Protein AF-A0A6G7GK51-F1 (afdb_monomer_lite)

Organism: Kuenenia stuttgartiensis (NCBI:txid174633)

Foldseek 3Di:
DDPPQDKDKDDDVQLRFIAIDSDPVVRVVVSVVVLVVLQVVCVVCVVPDDPNSVSSNVVSVVVDDDDDPD

Radius of gyration: 15.17 Å; chains: 1; bounding box: 30×19×55 Å

pLDDT: mean 88.95, std 13.37, range [42.12, 97.81]

Sequence (70 aa):
MKWKKDIFIASLDDIEAFAYADTEFEAINRLCEEIINIYEDLQADRDNLGKFPKKWLTFLEEVIVKSEEK

Secondary structure (DSSP, 8-state):
-------EEEEEGGGTEEEEESSHHHHHHHHHHHHHHHHHHHHHTGGG--HHHHHHHHHHHHH-------

Structure (mmCIF, N/CA/C/O backbone):
data_AF-A0A6G7GK51-F1
#
_entry.id   AF-A0A6G7GK51-F1
#
loop_
_atom_site.group_PDB
_atom_site.id
_atom_site.type_symbol
_at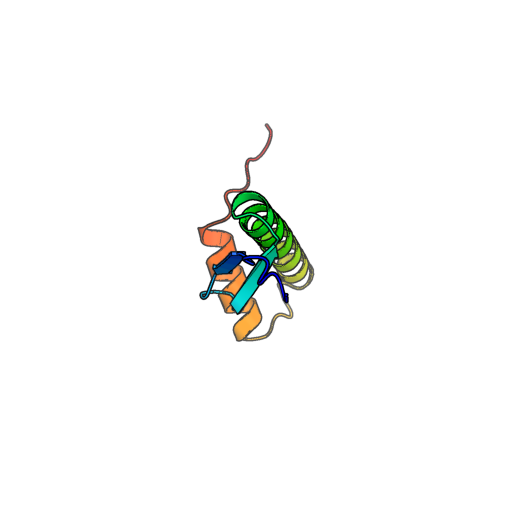om_site.label_atom_id
_atom_site.label_alt_id
_atom_site.label_comp_id
_atom_site.label_asym_id
_atom_site.label_entity_id
_atom_site.label_seq_id
_atom_site.pdbx_PDB_ins_code
_atom_site.Cartn_x
_atom_site.Cartn_y
_atom_site.Cartn_z
_atom_site.occupancy
_atom_site.B_iso_or_equiv
_atom_site.auth_seq_id
_atom_site.auth_comp_id
_atom_site.auth_asym_id
_atom_site.auth_atom_id
_atom_site.pdbx_PDB_model_num
ATOM 1 N N . MET A 1 1 ? 8.137 -2.394 -36.905 1.00 43.84 1 MET A N 1
ATOM 2 C CA . MET A 1 1 ? 8.312 -3.354 -35.793 1.00 43.84 1 MET A CA 1
ATOM 3 C C . MET A 1 1 ? 7.773 -2.711 -34.524 1.00 43.84 1 MET A C 1
ATOM 5 O O . MET A 1 1 ? 8.233 -1.628 -34.189 1.00 43.84 1 MET A O 1
ATOM 9 N N . LYS A 1 2 ? 6.762 -3.300 -33.868 1.00 49.72 2 LYS A N 1
ATOM 10 C CA . LYS A 1 2 ? 6.345 -2.867 -32.523 1.00 49.72 2 LYS A CA 1
ATOM 11 C C . LYS A 1 2 ? 7.361 -3.436 -31.535 1.00 49.72 2 LYS A C 1
ATOM 13 O O . LYS A 1 2 ? 7.376 -4.645 -31.331 1.00 49.72 2 LYS A O 1
ATOM 18 N N . TRP A 1 3 ? 8.209 -2.590 -30.965 1.00 54.31 3 TRP A N 1
ATOM 19 C CA . TRP A 1 3 ? 8.987 -2.958 -29.787 1.00 54.31 3 TRP A CA 1
ATOM 20 C C . TRP A 1 3 ? 7.982 -3.107 -28.643 1.00 54.31 3 TRP A C 1
ATOM 22 O O . TRP A 1 3 ? 7.379 -2.119 -28.225 1.00 54.31 3 TRP A O 1
ATOM 32 N N . LYS A 1 4 ? 7.711 -4.341 -28.204 1.00 60.88 4 LYS A N 1
ATOM 33 C CA . LYS A 1 4 ? 7.093 -4.553 -26.893 1.00 60.88 4 LYS A CA 1
ATOM 34 C C . LYS A 1 4 ? 8.141 -4.075 -25.899 1.00 60.88 4 LYS A C 1
ATOM 36 O O . LYS 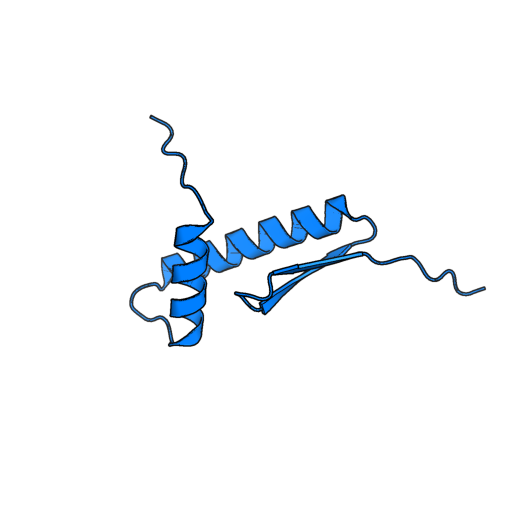A 1 4 ? 9.152 -4.739 -25.719 1.00 60.88 4 LYS A O 1
ATOM 41 N N . LYS A 1 5 ? 7.959 -2.865 -25.384 1.00 70.88 5 LYS A N 1
ATOM 42 C CA . LYS A 1 5 ? 8.724 -2.406 -24.235 1.00 70.88 5 LYS A CA 1
ATOM 43 C C . LYS A 1 5 ? 8.245 -3.265 -23.070 1.00 70.88 5 LYS A C 1
ATOM 45 O O . LYS A 1 5 ? 7.034 -3.331 -22.846 1.00 70.88 5 LYS A O 1
ATOM 50 N N . ASP A 1 6 ? 9.153 -3.993 -22.438 1.00 83.06 6 ASP A N 1
ATOM 51 C CA . ASP A 1 6 ? 8.813 -4.756 -21.245 1.00 83.06 6 ASP A CA 1
ATOM 52 C C . ASP A 1 6 ? 8.416 -3.748 -20.159 1.00 83.06 6 ASP A C 1
ATOM 54 O O . ASP A 1 6 ? 9.144 -2.794 -19.892 1.00 83.06 6 ASP A O 1
ATOM 58 N N . ILE A 1 7 ? 7.203 -3.902 -19.628 1.00 91.38 7 ILE A N 1
ATOM 59 C CA . ILE A 1 7 ? 6.669 -3.084 -18.539 1.00 91.38 7 ILE A CA 1
ATOM 60 C C . ILE A 1 7 ? 6.653 -3.976 -17.309 1.00 91.38 7 ILE A C 1
ATOM 62 O O . ILE A 1 7 ? 6.106 -5.080 -17.346 1.00 91.38 7 ILE A O 1
ATOM 66 N N . PHE A 1 8 ? 7.2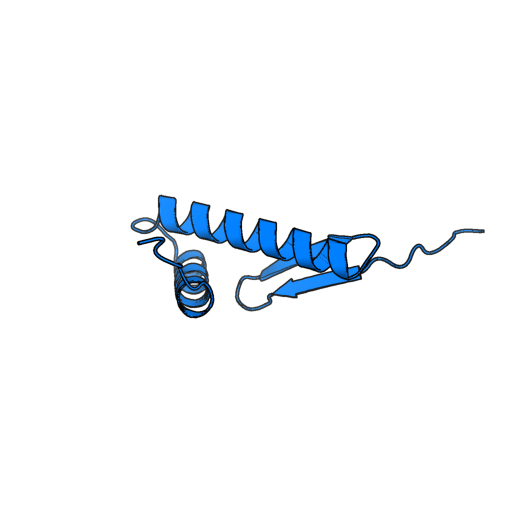32 -3.479 -16.229 1.00 95.62 8 PHE A N 1
ATOM 67 C CA . PHE A 1 8 ? 7.229 -4.139 -14.937 1.00 95.62 8 PHE A CA 1
ATOM 68 C C . PHE A 1 8 ? 6.041 -3.649 -14.125 1.00 95.62 8 PHE A C 1
ATOM 70 O O . PHE A 1 8 ? 5.727 -2.459 -14.139 1.00 95.62 8 PHE A O 1
ATOM 77 N N . ILE A 1 9 ? 5.381 -4.577 -13.436 1.00 95.38 9 ILE A N 1
ATOM 78 C CA . ILE A 1 9 ? 4.244 -4.30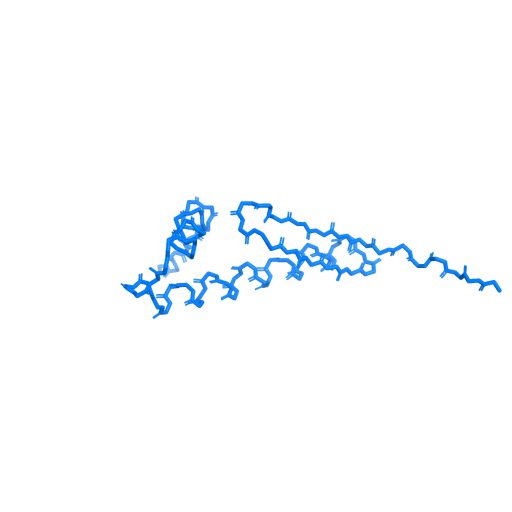8 -12.558 1.00 95.38 9 ILE A CA 1
ATOM 79 C C . ILE A 1 9 ? 4.631 -4.793 -11.165 1.00 95.38 9 ILE A C 1
ATOM 81 O O . ILE A 1 9 ? 4.971 -5.963 -10.996 1.00 95.38 9 ILE A O 1
ATOM 85 N N . ALA A 1 10 ? 4.578 -3.896 -10.188 1.00 96.75 10 ALA A N 1
ATOM 86 C CA . ALA A 1 10 ? 4.681 -4.218 -8.774 1.00 96.75 10 ALA A CA 1
ATOM 87 C C . ALA A 1 10 ? 3.281 -4.109 -8.161 1.00 96.75 10 ALA A C 1
ATOM 89 O O . ALA A 1 10 ? 2.573 -3.137 -8.430 1.00 96.75 10 ALA A O 1
ATOM 90 N N . SER A 1 11 ? 2.874 -5.088 -7.355 1.00 96.56 11 SER A N 1
ATOM 91 C CA . SER A 1 11 ? 1.576 -5.087 -6.677 1.00 96.56 11 SER A CA 1
ATOM 92 C C . SER A 1 11 ? 1.703 -5.474 -5.209 1.00 96.56 11 SER A C 1
ATOM 94 O O . SER A 1 11 ? 2.623 -6.190 -4.812 1.00 96.56 11 SER A O 1
ATOM 96 N N . LEU A 1 12 ? 0.756 -4.981 -4.416 1.00 95.50 12 LEU A N 1
ATOM 97 C CA . LEU A 1 12 ? 0.527 -5.361 -3.033 1.00 95.50 12 LEU A CA 1
ATOM 98 C C . LEU A 1 12 ? -0.958 -5.701 -2.880 1.00 95.50 12 LEU A C 1
ATOM 100 O O . LEU A 1 12 ? -1.805 -4.823 -2.696 1.00 95.50 12 LEU A O 1
ATOM 104 N N . ASP A 1 13 ? -1.259 -6.992 -2.997 1.00 93.75 13 ASP A N 1
ATOM 105 C CA . ASP A 1 13 ? -2.629 -7.498 -3.119 1.00 93.75 13 ASP A CA 1
ATOM 106 C C . ASP A 1 13 ? -3.477 -7.232 -1.860 1.00 93.75 13 ASP A C 1
ATOM 108 O O . ASP A 1 13 ? -4.680 -7.008 -1.973 1.00 93.75 13 ASP A O 1
ATOM 112 N N . ASP A 1 14 ? -2.863 -7.180 -0.671 1.00 94.50 14 ASP A N 1
ATOM 113 C CA . ASP A 1 14 ? -3.547 -6.933 0.611 1.00 94.50 14 ASP A CA 1
ATOM 114 C C . ASP A 1 14 ? -4.292 -5.589 0.673 1.00 94.50 14 ASP A C 1
ATOM 116 O O . ASP A 1 14 ? -5.285 -5.453 1.398 1.00 94.50 14 ASP A O 1
ATOM 120 N N . ILE A 1 15 ? -3.832 -4.603 -0.102 1.00 93.94 15 ILE A N 1
ATOM 121 C CA . ILE A 1 15 ? -4.450 -3.274 -0.203 1.00 93.94 15 ILE A CA 1
ATOM 122 C C . ILE A 1 15 ? -4.901 -2.926 -1.624 1.00 93.94 15 ILE A C 1
ATOM 124 O O . ILE A 1 15 ? -5.230 -1.776 -1.895 1.00 93.94 15 ILE A O 1
ATOM 128 N N . GLU A 1 16 ? -4.899 -3.904 -2.533 1.00 93.94 16 GLU A N 1
ATOM 129 C CA . GLU A 1 16 ? -5.283 -3.728 -3.940 1.00 93.94 16 GLU A CA 1
ATOM 130 C C . GLU A 1 16 ? -4.485 -2.619 -4.671 1.00 93.94 16 GLU A C 1
ATOM 132 O O . GLU A 1 16 ? -4.962 -2.043 -5.652 1.00 93.94 16 GLU A O 1
ATOM 137 N N . ALA A 1 17 ? -3.254 -2.333 -4.224 1.00 95.12 17 ALA A N 1
ATOM 138 C CA . ALA A 1 17 ? -2.389 -1.308 -4.808 1.00 95.12 17 ALA A CA 1
ATOM 139 C C . ALA A 1 17 ? -1.415 -1.904 -5.826 1.00 95.12 17 ALA A C 1
ATOM 141 O O . ALA A 1 17 ? -0.888 -3.007 -5.656 1.00 95.12 17 ALA A O 1
ATOM 142 N N . PHE A 1 18 ? -1.142 -1.151 -6.887 1.00 96.38 18 PHE A N 1
ATOM 143 C CA . PHE A 1 18 ? -0.187 -1.545 -7.913 1.00 96.38 18 PHE A CA 1
ATOM 144 C C . PHE A 1 18 ? 0.441 -0.327 -8.584 1.00 96.38 18 PHE A C 1
ATOM 146 O O . PHE A 1 18 ? -0.174 0.729 -8.710 1.00 96.38 18 PHE A O 1
ATOM 153 N N . ALA A 1 19 ? 1.658 -0.504 -9.084 1.00 97.19 19 ALA A N 1
ATOM 154 C CA . ALA A 1 19 ? 2.344 0.473 -9.910 1.00 97.19 19 ALA A CA 1
ATOM 155 C C . ALA A 1 19 ? 3.064 -0.214 -11.068 1.00 97.19 19 ALA A C 1
ATOM 157 O O . ALA A 1 19 ? 3.398 -1.399 -11.014 1.00 97.19 19 ALA A O 1
ATOM 158 N N . TYR A 1 20 ? 3.306 0.543 -12.136 1.00 95.75 20 TYR A N 1
ATOM 159 C CA . TYR A 1 20 ? 4.008 0.050 -13.313 1.00 95.75 20 TYR A CA 1
ATOM 160 C C . TYR A 1 20 ? 5.076 1.033 -13.784 1.00 95.75 20 TYR A C 1
ATOM 162 O O . TYR A 1 20 ? 4.929 2.255 -13.650 1.00 95.75 20 TYR A O 1
ATOM 170 N N . ALA A 1 21 ? 6.153 0.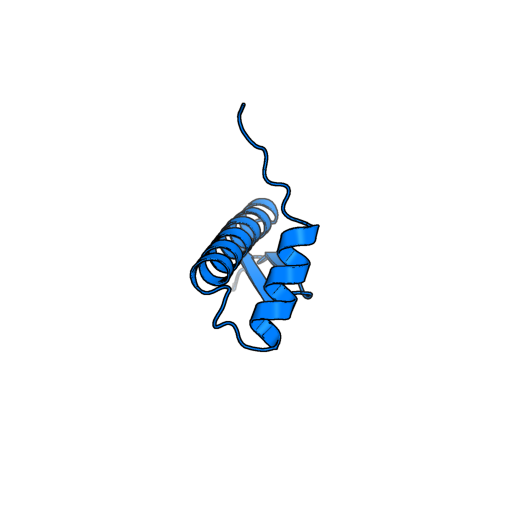498 -14.351 1.00 96.00 21 ALA A N 1
ATOM 171 C CA . ALA A 1 21 ? 7.246 1.284 -14.907 1.00 96.00 21 ALA A CA 1
ATOM 172 C C . ALA A 1 21 ? 8.055 0.504 -15.953 1.00 96.00 21 ALA A C 1
ATOM 174 O O . ALA A 1 21 ? 7.810 -0.675 -16.205 1.00 96.00 21 ALA A O 1
ATOM 175 N N . ASP A 1 22 ? 9.028 1.182 -16.560 1.00 94.44 22 ASP A N 1
ATOM 176 C CA . ASP A 1 22 ? 9.919 0.595 -17.564 1.00 94.44 22 ASP A CA 1
ATOM 177 C C . ASP A 1 22 ? 11.008 -0.293 -16.935 1.00 94.44 22 ASP A C 1
ATOM 179 O O . ASP A 1 22 ? 11.652 -1.075 -17.631 1.00 94.44 22 ASP A O 1
ATOM 183 N N . THR A 1 23 ? 11.226 -0.179 -15.622 1.00 95.19 23 THR A N 1
ATOM 184 C CA . THR A 1 23 ? 12.203 -0.968 -14.862 1.00 95.19 23 THR A CA 1
ATOM 185 C C . THR A 1 23 ? 11.590 -1.489 -13.562 1.00 95.19 23 THR A C 1
ATOM 187 O O . THR A 1 23 ? 10.686 -0.865 -13.003 1.00 95.19 23 THR A O 1
ATOM 190 N N . GLU A 1 24 ? 12.098 -2.615 -13.050 1.00 95.31 24 GLU A N 1
ATOM 191 C CA . GLU A 1 24 ? 11.661 -3.186 -11.762 1.00 95.31 24 GLU A CA 1
ATOM 192 C C . GLU A 1 24 ? 11.801 -2.182 -10.613 1.00 95.31 24 GLU A C 1
ATOM 194 O O . GLU A 1 24 ? 10.872 -1.990 -9.833 1.00 95.31 24 GLU A O 1
ATOM 199 N N . PHE A 1 25 ? 12.947 -1.497 -10.547 1.00 95.94 25 PHE A N 1
ATOM 200 C CA . PHE A 1 25 ? 13.242 -0.516 -9.503 1.00 95.94 25 PHE A CA 1
ATOM 201 C C . PHE A 1 25 ? 12.246 0.649 -9.500 1.00 95.94 25 PHE A C 1
ATOM 203 O O . PHE A 1 25 ? 11.738 1.028 -8.448 1.00 95.94 25 PHE A O 1
ATOM 210 N N . GLU A 1 26 ? 11.924 1.200 -10.673 1.00 96.94 26 GLU A N 1
ATOM 211 C CA . GLU A 1 26 ? 10.933 2.273 -10.776 1.00 96.94 26 GLU A CA 1
ATOM 212 C C . GLU A 1 26 ? 9.526 1.794 -10.410 1.00 96.94 26 GLU A C 1
ATOM 214 O O . GLU A 1 26 ? 8.786 2.538 -9.772 1.00 96.94 26 GLU A O 1
ATOM 219 N N . ALA A 1 27 ? 9.146 0.568 -10.788 1.00 96.94 27 ALA A N 1
ATOM 220 C CA . ALA A 1 27 ? 7.830 0.026 -10.459 1.00 96.94 27 ALA A CA 1
ATOM 221 C C . ALA A 1 27 ? 7.677 -0.152 -8.941 1.00 96.94 27 ALA A C 1
ATOM 223 O O . ALA A 1 27 ? 6.649 0.223 -8.383 1.00 96.94 27 ALA A O 1
ATOM 224 N N . ILE A 1 28 ? 8.724 -0.648 -8.273 1.00 97.38 28 ILE A N 1
ATOM 225 C CA . ILE A 1 28 ? 8.771 -0.785 -6.812 1.00 97.38 28 ILE A CA 1
ATOM 226 C C . ILE A 1 28 ? 8.709 0.586 -6.135 1.00 97.38 28 ILE A C 1
ATOM 228 O O . ILE A 1 28 ? 7.873 0.779 -5.260 1.00 97.38 28 ILE A O 1
ATOM 232 N N . ASN A 1 29 ? 9.532 1.555 -6.548 1.00 97.12 29 ASN A N 1
ATOM 233 C CA . ASN A 1 29 ? 9.531 2.881 -5.920 1.00 97.12 29 ASN A CA 1
ATOM 234 C C . ASN A 1 29 ? 8.182 3.586 -6.059 1.00 97.12 29 ASN A C 1
ATOM 236 O O . ASN A 1 29 ? 7.687 4.149 -5.088 1.00 97.12 29 ASN A O 1
ATOM 240 N N . ARG A 1 30 ? 7.558 3.508 -7.240 1.00 97.81 30 ARG A N 1
ATOM 241 C CA . ARG A 1 30 ? 6.214 4.057 -7.454 1.00 97.81 30 ARG A CA 1
ATOM 242 C C . ARG A 1 30 ? 5.174 3.372 -6.577 1.00 97.81 30 ARG A C 1
ATOM 244 O O . ARG A 1 30 ? 4.295 4.043 -6.054 1.00 97.81 30 ARG A O 1
ATOM 251 N N . LEU A 1 31 ? 5.272 2.052 -6.400 1.00 97.56 31 LEU A N 1
ATOM 252 C CA . LEU A 1 31 ? 4.390 1.336 -5.482 1.00 97.56 31 LEU A CA 1
ATOM 253 C C . LEU A 1 31 ? 4.612 1.797 -4.036 1.00 97.56 31 LEU A C 1
ATOM 255 O O . LEU A 1 31 ? 3.642 1.975 -3.311 1.00 97.56 31 LEU A O 1
ATOM 259 N N . CYS A 1 32 ? 5.857 2.020 -3.611 1.00 96.12 32 CYS A N 1
ATOM 260 C CA . CYS A 1 32 ? 6.146 2.542 -2.276 1.00 96.12 32 CYS A CA 1
ATOM 261 C C . CYS A 1 32 ? 5.554 3.942 -2.057 1.00 96.12 32 CYS A C 1
ATOM 263 O O . CYS A 1 32 ? 4.957 4.176 -1.010 1.00 96.12 32 CYS A O 1
ATOM 265 N N . GLU A 1 33 ? 5.677 4.849 -3.029 1.00 96.25 33 GLU A N 1
ATOM 266 C CA . GLU A 1 33 ? 5.045 6.177 -2.975 1.00 96.25 33 GLU A CA 1
ATOM 267 C C . GLU A 1 33 ? 3.519 6.064 -2.870 1.00 96.25 33 GLU A C 1
ATOM 269 O O . GLU A 1 33 ? 2.907 6.717 -2.029 1.00 96.25 33 GLU A O 1
ATOM 274 N N . GLU A 1 34 ? 2.909 5.179 -3.660 1.00 96.31 34 GLU A N 1
ATOM 275 C CA . GLU A 1 34 ? 1.466 4.937 -3.617 1.00 96.31 34 GLU A CA 1
ATOM 276 C C . GLU A 1 34 ? 1.014 4.368 -2.264 1.00 96.31 34 GLU A C 1
ATOM 278 O O . GLU A 1 34 ? 0.025 4.826 -1.697 1.00 96.31 34 GLU A O 1
ATOM 283 N N . ILE A 1 35 ? 1.765 3.416 -1.699 1.00 96.00 35 ILE A N 1
ATOM 284 C CA . ILE A 1 35 ? 1.508 2.861 -0.361 1.00 96.00 35 ILE A CA 1
ATOM 285 C C . ILE A 1 35 ? 1.538 3.966 0.703 1.00 96.00 35 ILE A C 1
ATOM 287 O O . ILE A 1 35 ? 0.681 3.978 1.587 1.00 96.00 35 ILE A O 1
ATOM 291 N N . ILE A 1 36 ? 2.505 4.887 0.625 1.00 94.62 36 ILE A N 1
ATOM 292 C CA . ILE A 1 36 ? 2.618 6.015 1.559 1.00 94.62 36 ILE A CA 1
ATOM 293 C C . ILE A 1 36 ? 1.415 6.950 1.408 1.00 94.62 36 ILE A C 1
ATOM 295 O O . ILE A 1 36 ? 0.778 7.255 2.412 1.00 94.62 36 ILE A O 1
ATOM 299 N N . ASN A 1 37 ? 1.053 7.330 0.181 1.00 95.00 37 ASN A N 1
ATOM 300 C CA . ASN A 1 37 ? -0.099 8.200 -0.075 1.00 95.00 37 ASN A CA 1
ATOM 301 C C . ASN A 1 37 ? -1.397 7.586 0.472 1.00 95.00 37 ASN A C 1
ATOM 303 O O . ASN A 1 37 ? -2.129 8.236 1.215 1.00 95.00 37 ASN A O 1
ATOM 307 N N . ILE A 1 38 ? -1.645 6.303 0.178 1.00 94.94 38 ILE A N 1
ATOM 308 C CA . ILE A 1 38 ? -2.804 5.569 0.703 1.00 94.94 38 ILE A CA 1
ATOM 309 C C . ILE A 1 38 ? -2.781 5.569 2.232 1.00 94.94 38 ILE A C 1
ATOM 311 O O . ILE A 1 38 ? -3.801 5.815 2.871 1.00 94.94 38 ILE A O 1
ATOM 315 N N . TYR A 1 39 ? -1.630 5.290 2.844 1.00 94.94 39 TYR A N 1
ATOM 316 C CA . TYR A 1 39 ? -1.510 5.271 4.296 1.00 94.94 39 TYR A CA 1
ATOM 317 C C . TYR A 1 39 ? -1.822 6.631 4.930 1.00 94.94 39 TYR A C 1
ATOM 319 O O . TYR A 1 39 ? -2.540 6.688 5.931 1.00 94.94 39 TYR A O 1
ATOM 327 N N . GLU A 1 40 ? -1.300 7.714 4.360 1.00 93.81 40 GLU A N 1
ATOM 328 C CA . GLU A 1 40 ? -1.527 9.077 4.838 1.00 93.81 40 GLU A CA 1
ATOM 329 C C . GLU A 1 40 ? -2.997 9.485 4.704 1.00 93.81 40 GLU A C 1
ATOM 331 O O . GLU A 1 40 ? -3.581 9.963 5.680 1.00 93.81 40 GLU A O 1
ATOM 336 N N . ASP A 1 41 ? -3.625 9.201 3.560 1.00 94.00 41 ASP A N 1
ATOM 337 C CA . ASP A 1 41 ? -5.052 9.449 3.332 1.00 94.00 41 ASP A CA 1
ATOM 338 C C . ASP A 1 41 ? -5.926 8.674 4.332 1.00 94.00 41 ASP A C 1
ATOM 340 O O . ASP A 1 41 ? -6.868 9.216 4.919 1.00 94.00 41 ASP A O 1
ATOM 344 N N . LEU A 1 42 ? -5.591 7.404 4.586 1.00 94.44 42 LEU A N 1
ATOM 345 C CA . LEU A 1 42 ? -6.300 6.572 5.558 1.00 94.44 42 LEU A CA 1
ATOM 346 C C . LEU A 1 42 ? -6.116 7.069 6.996 1.00 94.44 42 LEU A C 1
ATOM 348 O O . LEU A 1 42 ? -7.062 7.026 7.783 1.00 94.44 42 LEU A O 1
ATOM 352 N N . GLN A 1 43 ? -4.921 7.535 7.360 1.00 92.50 43 GLN A N 1
ATOM 353 C CA . GLN A 1 43 ? -4.677 8.117 8.681 1.00 92.50 43 GLN A CA 1
ATOM 354 C C . GLN A 1 43 ? -5.423 9.441 8.865 1.00 92.50 43 GLN A C 1
ATOM 356 O O . GLN A 1 43 ? -5.948 9.688 9.952 1.00 92.50 43 GLN A O 1
ATOM 361 N N . ALA A 1 44 ? -5.507 10.272 7.823 1.00 93.19 44 ALA A N 1
ATOM 362 C CA . ALA A 1 44 ? -6.189 11.561 7.878 1.00 93.19 44 ALA A CA 1
ATOM 363 C C . ALA A 1 44 ? -7.697 11.430 8.168 1.00 93.19 44 ALA A C 1
ATOM 365 O O . ALA A 1 44 ? -8.256 12.289 8.847 1.00 93.19 44 ALA A O 1
ATOM 366 N N . ASP A 1 45 ? -8.338 10.346 7.714 1.00 92.62 45 ASP A N 1
ATOM 367 C CA . ASP A 1 45 ? -9.777 10.092 7.905 1.00 92.62 45 ASP A CA 1
ATOM 368 C C . ASP A 1 45 ? -10.076 8.866 8.796 1.00 92.62 45 ASP A C 1
ATOM 370 O O . ASP A 1 45 ? -11.148 8.261 8.712 1.00 92.62 45 ASP A O 1
ATOM 374 N N . ARG A 1 46 ? -9.128 8.481 9.669 1.00 88.69 46 ARG A N 1
ATOM 375 C CA . ARG A 1 46 ? -9.132 7.231 10.462 1.00 88.69 46 ARG A CA 1
ATOM 376 C C . ARG A 1 46 ? -10.478 6.895 11.118 1.00 88.69 46 ARG A C 1
ATOM 378 O O . ARG A 1 46 ? -10.915 5.738 11.090 1.00 88.69 46 ARG A O 1
ATOM 385 N N . ASP A 1 47 ? -11.138 7.888 11.706 1.00 89.94 47 ASP A N 1
ATOM 386 C CA . ASP A 1 47 ? -12.371 7.696 12.478 1.00 89.94 47 ASP A CA 1
ATOM 387 C C . ASP A 1 47 ? -13.616 7.482 11.599 1.00 89.94 47 ASP A 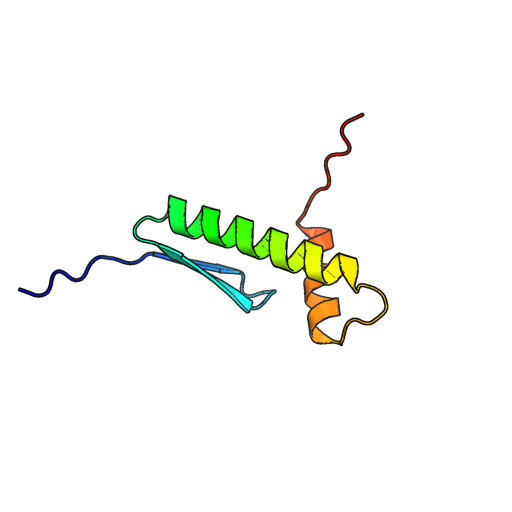C 1
ATOM 389 O O . ASP A 1 47 ? -14.608 6.900 12.049 1.00 89.94 47 ASP A O 1
ATOM 393 N N . ASN A 1 48 ? -13.554 7.867 10.324 1.00 93.19 48 ASN A N 1
ATOM 394 C CA . ASN A 1 48 ? -14.673 7.828 9.382 1.00 93.19 48 ASN A CA 1
ATOM 395 C C . ASN A 1 48 ? -14.487 6.788 8.257 1.00 93.19 48 ASN A C 1
ATOM 397 O O . ASN A 1 48 ? -15.305 6.669 7.344 1.00 93.19 48 ASN A O 1
ATOM 401 N N . LEU A 1 49 ? -13.446 5.958 8.346 1.00 92.56 49 LEU A N 1
ATOM 402 C CA . LEU A 1 49 ? -13.160 4.940 7.342 1.00 92.56 49 LEU A CA 1
ATOM 403 C C . LEU A 1 49 ? -14.248 3.853 7.238 1.00 92.56 49 LEU A C 1
ATOM 405 O O . LEU A 1 49 ? -14.750 3.308 8.235 1.00 92.56 49 LEU A O 1
ATOM 409 N N . GLY A 1 50 ? -14.544 3.456 5.997 1.00 92.44 50 GLY A N 1
ATOM 410 C CA . GLY A 1 50 ? -15.364 2.288 5.676 1.00 92.44 50 GLY A CA 1
ATOM 411 C C . GLY A 1 50 ? -14.671 0.954 5.996 1.00 92.44 50 GLY A C 1
ATOM 412 O O . GLY A 1 50 ? -13.497 0.895 6.353 1.00 92.44 50 GLY A O 1
ATOM 413 N N . LYS A 1 51 ? -15.396 -0.162 5.837 1.00 92.56 51 LYS A N 1
ATOM 414 C CA . LYS A 1 51 ? -14.909 -1.509 6.202 1.00 92.56 51 LYS A CA 1
ATOM 415 C C . LYS A 1 51 ? -13.612 -1.924 5.488 1.00 92.56 51 LYS A C 1
ATOM 417 O O . LYS A 1 51 ? -12.777 -2.565 6.116 1.00 92.56 51 LYS A O 1
ATOM 422 N N . PHE A 1 52 ? -13.464 -1.609 4.200 1.00 91.81 52 PHE A N 1
ATOM 423 C CA . PHE A 1 52 ? -12.269 -1.952 3.414 1.00 91.81 52 PHE A CA 1
ATOM 424 C C . PHE A 1 52 ? -11.083 -1.026 3.721 1.00 91.81 52 PHE A C 1
ATOM 426 O O . PHE A 1 52 ? -10.060 -1.553 4.148 1.00 91.81 52 PHE A O 1
ATOM 433 N N . PRO A 1 53 ? -11.236 0.314 3.674 1.00 92.94 53 PRO A N 1
ATOM 434 C CA . PRO A 1 53 ? -10.196 1.244 4.115 1.00 92.94 53 PRO A CA 1
ATOM 435 C C . PRO A 1 53 ? -9.646 0.946 5.517 1.00 92.94 53 PRO A C 1
ATOM 437 O O . PRO A 1 53 ? -8.441 0.983 5.731 1.00 92.94 53 PRO A O 1
ATOM 440 N N . LYS A 1 54 ? -10.508 0.554 6.470 1.00 93.81 54 LYS A N 1
ATOM 441 C CA . LYS A 1 54 ? -10.066 0.126 7.810 1.00 93.81 54 LYS A CA 1
ATOM 442 C C . LYS A 1 54 ? -9.152 -1.095 7.776 1.00 93.81 54 LYS A C 1
ATOM 444 O O . LYS A 1 54 ? -8.171 -1.121 8.506 1.00 93.81 54 LYS A O 1
ATOM 449 N N . LYS A 1 55 ? -9.463 -2.097 6.946 1.00 94.44 55 LYS A N 1
ATOM 450 C CA . LYS A 1 55 ? -8.613 -3.288 6.797 1.00 94.44 55 LYS A CA 1
ATOM 451 C C . LYS A 1 55 ? -7.255 -2.933 6.209 1.00 94.44 55 LYS A C 1
ATOM 453 O O . LYS A 1 55 ? -6.251 -3.415 6.718 1.00 94.44 55 LYS A O 1
ATOM 458 N N . TRP A 1 56 ? -7.236 -2.085 5.181 1.00 95.31 56 TRP A N 1
ATOM 459 C CA . TRP A 1 56 ? -5.990 -1.615 4.582 1.00 95.31 56 TRP A CA 1
ATOM 460 C C . TRP A 1 56 ? -5.153 -0.846 5.593 1.00 95.31 56 TRP A C 1
ATOM 462 O O . TRP A 1 56 ? -3.973 -1.132 5.736 1.00 95.31 56 TRP A O 1
ATOM 472 N N . LEU A 1 57 ? -5.770 0.053 6.366 1.00 94.31 57 LEU A N 1
ATOM 473 C CA . LEU A 1 57 ? -5.068 0.792 7.410 1.00 94.31 57 LEU A CA 1
ATOM 474 C C . LEU A 1 57 ? -4.477 -0.146 8.469 1.00 94.31 57 LEU A C 1
ATOM 476 O O . LEU A 1 57 ? -3.321 0.020 8.831 1.00 94.31 57 LEU A O 1
ATOM 480 N N . THR A 1 58 ? -5.235 -1.145 8.935 1.00 93.56 58 THR A N 1
ATOM 481 C CA . THR A 1 58 ? -4.723 -2.140 9.894 1.00 93.56 58 THR A CA 1
ATOM 482 C C . THR A 1 58 ? -3.514 -2.884 9.336 1.00 93.56 58 THR A C 1
ATOM 484 O O . THR A 1 58 ? -2.496 -2.962 10.011 1.00 93.56 58 THR A O 1
ATOM 487 N N . PHE A 1 59 ? -3.597 -3.373 8.098 1.00 94.75 59 PHE A N 1
ATOM 488 C CA . PHE A 1 59 ? -2.474 -4.041 7.443 1.00 94.75 59 PHE A CA 1
ATOM 489 C C . PHE A 1 59 ? -1.255 -3.113 7.315 1.00 94.75 59 PHE A C 1
ATOM 491 O O . PHE A 1 59 ? -0.134 -3.491 7.642 1.00 94.75 59 PHE A O 1
ATOM 498 N N . LEU A 1 60 ? -1.473 -1.867 6.890 1.00 93.75 60 LEU A N 1
ATOM 499 C CA . LEU A 1 60 ? -0.410 -0.881 6.718 1.00 93.75 60 LEU A CA 1
ATOM 500 C C . LEU A 1 60 ? 0.252 -0.489 8.043 1.00 93.75 60 LEU A C 1
ATOM 502 O O . LEU A 1 60 ? 1.464 -0.314 8.081 1.00 93.75 60 LEU A O 1
ATOM 506 N N . GLU A 1 61 ? -0.505 -0.399 9.138 1.00 93.12 61 GLU A N 1
ATOM 507 C CA . GLU A 1 61 ? 0.044 -0.163 10.481 1.00 93.12 61 GLU A CA 1
ATOM 508 C C . GLU A 1 61 ? 0.916 -1.327 10.989 1.00 93.12 61 GLU A C 1
ATOM 510 O O . GLU A 1 61 ? 1.793 -1.097 11.818 1.00 93.12 61 GLU A O 1
ATOM 515 N N . GLU A 1 62 ? 0.719 -2.553 10.492 1.00 91.25 62 GLU A N 1
ATOM 516 C CA . GLU A 1 62 ? 1.561 -3.710 10.835 1.00 91.25 62 GLU A CA 1
ATOM 517 C C . GLU A 1 62 ? 2.892 -3.726 10.069 1.00 91.25 62 GLU A C 1
ATOM 519 O O . GLU A 1 62 ? 3.904 -4.179 10.608 1.00 91.25 62 GLU A O 1
ATOM 524 N N . VAL A 1 63 ? 2.907 -3.236 8.824 1.00 89.94 63 VAL A N 1
ATOM 525 C CA . VAL A 1 63 ? 4.090 -3.303 7.944 1.00 89.94 63 VAL A CA 1
ATOM 526 C C . VAL A 1 63 ? 4.897 -2.002 7.896 1.00 89.94 63 VAL A C 1
ATOM 528 O O . VAL A 1 63 ? 6.108 -2.045 7.669 1.00 89.94 63 VAL A O 1
ATOM 531 N N . ILE A 1 64 ? 4.268 -0.845 8.124 1.00 88.62 64 ILE A N 1
ATOM 532 C CA . ILE A 1 64 ? 4.942 0.459 8.144 1.00 88.62 64 ILE A CA 1
ATOM 533 C C . ILE A 1 64 ? 5.479 0.727 9.548 1.00 88.62 64 ILE A C 1
ATOM 535 O O . ILE A 1 64 ? 4.745 1.064 10.478 1.00 88.62 64 ILE A O 1
ATOM 539 N N . VAL A 1 65 ? 6.800 0.645 9.690 1.00 84.50 65 VAL A N 1
ATOM 540 C CA . VAL A 1 65 ? 7.489 1.033 10.923 1.00 84.50 65 VAL A CA 1
ATOM 541 C C . VAL A 1 65 ? 7.706 2.542 10.921 1.00 84.50 65 VAL A C 1
ATOM 543 O O . VAL A 1 65 ? 8.500 3.063 10.139 1.00 84.50 65 VAL A O 1
ATOM 546 N N . LYS A 1 66 ? 7.041 3.256 11.832 1.00 75.44 66 LYS A N 1
ATOM 547 C CA . LYS A 1 66 ? 7.364 4.659 12.110 1.00 75.44 66 LYS A CA 1
ATOM 548 C C . LYS A 1 66 ? 8.674 4.714 12.890 1.00 75.44 66 LYS A C 1
ATOM 550 O O . LYS A 1 66 ? 8.718 4.334 14.058 1.00 75.44 66 LYS A O 1
ATOM 555 N N . SER A 1 67 ? 9.744 5.183 12.259 1.00 71.88 67 SER A N 1
ATOM 556 C CA . SER A 1 67 ? 10.937 5.594 12.992 1.00 71.88 67 SER A CA 1
ATOM 557 C C . SER A 1 67 ? 10.648 6.935 13.662 1.00 71.88 67 SER A C 1
ATOM 559 O O . SER A 1 67 ? 10.569 7.957 12.985 1.00 71.88 67 SER A O 1
ATOM 561 N N . GLU A 1 68 ? 10.468 6.946 14.981 1.00 60.31 68 GLU A N 1
ATOM 562 C CA . GLU A 1 68 ? 10.541 8.195 15.739 1.00 60.31 68 GLU A CA 1
ATOM 563 C C . GLU A 1 68 ? 12.002 8.671 15.709 1.00 60.31 68 GLU A C 1
ATOM 565 O O . GLU A 1 68 ? 12.872 8.058 16.333 1.00 60.31 68 GLU A O 1
ATOM 570 N N . GLU A 1 69 ? 12.296 9.732 14.953 1.00 55.56 69 GLU A N 1
ATOM 571 C CA . GLU A 1 69 ? 13.535 10.490 15.145 1.00 55.56 69 GLU A CA 1
ATOM 572 C C . GLU A 1 69 ? 13.481 11.105 16.553 1.00 55.56 69 GLU A C 1
ATOM 574 O O . GLU A 1 69 ? 12.692 12.012 16.818 1.00 55.56 69 GLU A O 1
ATOM 579 N N . LYS A 1 70 ? 14.259 10.530 17.477 1.00 42.12 70 LYS A N 1
ATOM 580 C CA . LYS A 1 70 ? 14.494 11.077 18.819 1.00 42.12 70 LYS A CA 1
ATOM 581 C C . LYS A 1 70 ? 15.468 12.244 18.791 1.00 42.12 70 LYS A C 1
ATOM 583 O O . LYS A 1 70 ? 16.485 12.127 18.073 1.00 42.12 70 LYS A O 1
#